Protein AF-A0A1B6E7K3-F1 (afdb_monomer_lite)

pLDDT: mean 81.35, std 17.76, range [29.08, 96.62]

InterPro domains:
  IPR043502 DNA/RNA polymerase superfamily [SSF56672] (38-128)

Organism: NCBI:txid38151

Sequence (137 aa):
MSTIPIHCTTITVTSRFYRNAKKPPNGKLEKLLLTVDGKRNYVAHYVTLKQALQAGLVLKRIHRVIKFKQSPWLRPYILFNTDLRAKAKNKFQTTLYKDANNNVFGKTMECIRNRKDIRLVTKESQFLKLANKCNFK

Radius of gyration: 21.96 Å; chains: 1; bounding box: 45×53×54 Å

Foldseek 3Di:
DDPDDCPQFKWWFDDDQPQVFDADVVRPGTDRDPDPDDDDPDTDIPVVVVVVVVVVDDDDDDDDTDGDDDDPVCVVVLVVLVVQLVVDPDPVSVVVSVVVVVVVVCVVPDDPVVPDDDDDDDDPVVVVVVCPDPPND

Structure (mmCIF, N/CA/C/O backbone):
data_AF-A0A1B6E7K3-F1
#
_entry.id   AF-A0A1B6E7K3-F1
#
loop_
_atom_site.group_PDB
_atom_site.id
_atom_site.type_symbol
_atom_site.label_atom_id
_atom_site.label_alt_id
_atom_site.label_comp_id
_atom_site.label_asym_id
_atom_site.label_entity_id
_atom_site.label_seq_id
_atom_site.pdbx_PDB_ins_code
_atom_site.Cartn_x
_atom_site.Cartn_y
_atom_site.Cartn_z
_atom_site.occupancy
_atom_site.B_iso_or_equiv
_atom_site.auth_seq_id
_atom_site.auth_comp_id
_atom_site.auth_asym_id
_atom_site.auth_atom_id
_atom_site.pdbx_PDB_model_num
ATOM 1 N N . MET A 1 1 ? -4.724 -19.109 -27.101 1.00 31.50 1 MET A N 1
ATOM 2 C CA . MET A 1 1 ? -5.121 -20.087 -26.068 1.00 31.50 1 MET A CA 1
ATOM 3 C C . MET A 1 1 ? -5.582 -19.342 -24.820 1.00 31.50 1 MET A C 1
ATOM 5 O O . MET A 1 1 ? -4.835 -18.530 -24.294 1.00 31.50 1 MET A O 1
ATOM 9 N N . SER A 1 2 ? -6.851 -19.572 -24.465 1.00 29.08 2 SER A N 1
ATOM 10 C CA . SER A 1 2 ? -7.587 -19.192 -23.244 1.00 29.08 2 SER A CA 1
ATOM 11 C C . SER A 1 2 ? -7.521 -17.737 -22.750 1.00 29.08 2 SER A C 1
ATOM 13 O O . SER A 1 2 ? -6.803 -17.404 -21.808 1.00 29.08 2 SER A O 1
ATOM 15 N N . THR A 1 3 ? -8.399 -16.895 -23.297 1.00 37.69 3 THR A N 1
ATOM 16 C CA . THR A 1 3 ? -8.993 -15.759 -22.580 1.00 37.69 3 THR A CA 1
ATOM 17 C C . THR A 1 3 ? -9.863 -16.288 -21.435 1.00 37.69 3 THR A C 1
ATOM 19 O O . THR A 1 3 ? -11.008 -16.685 -21.631 1.00 37.69 3 THR A O 1
ATOM 22 N N . ILE A 1 4 ? -9.308 -16.335 -20.222 1.00 40.19 4 ILE A N 1
ATOM 23 C CA . ILE A 1 4 ? -10.070 -16.671 -19.012 1.00 40.19 4 ILE A CA 1
ATOM 24 C C . ILE A 1 4 ? -11.076 -15.533 -18.759 1.00 40.19 4 ILE A C 1
ATOM 26 O O . ILE A 1 4 ? -10.662 -14.369 -18.702 1.00 40.19 4 ILE A O 1
ATOM 30 N N . PRO A 1 5 ? -12.380 -15.820 -18.603 1.00 38.34 5 PRO A N 1
ATOM 31 C CA . PRO A 1 5 ? -13.375 -14.787 -18.373 1.00 38.34 5 PRO A CA 1
ATOM 32 C C . PRO A 1 5 ? -13.145 -14.183 -16.988 1.00 38.34 5 PRO A C 1
ATOM 34 O O . PRO A 1 5 ? -13.181 -14.872 -15.968 1.00 38.34 5 PRO A O 1
ATOM 37 N N . ILE A 1 6 ? -12.905 -12.872 -16.941 1.00 41.97 6 ILE A N 1
ATOM 38 C CA . ILE A 1 6 ? -12.812 -12.112 -15.693 1.00 41.97 6 ILE A CA 1
ATOM 39 C C . ILE A 1 6 ? -14.237 -11.988 -15.135 1.00 41.97 6 ILE A C 1
ATOM 41 O O . ILE A 1 6 ? -14.903 -10.965 -15.298 1.00 41.97 6 ILE A O 1
ATOM 45 N N . HIS A 1 7 ? -14.737 -13.042 -14.487 1.00 35.97 7 HIS A N 1
ATOM 46 C CA . HIS A 1 7 ? -15.939 -12.965 -13.662 1.00 35.97 7 HIS A CA 1
ATOM 47 C C . HIS A 1 7 ? -15.628 -12.105 -12.433 1.00 35.97 7 HIS A C 1
ATOM 49 O O . HIS A 1 7 ? -15.189 -12.571 -11.384 1.00 35.97 7 HIS A O 1
ATOM 55 N N . CYS A 1 8 ? -15.805 -10.796 -12.600 1.00 36.41 8 CYS A N 1
ATOM 56 C CA . CYS A 1 8 ? -15.519 -9.790 -11.591 1.00 36.41 8 CYS A CA 1
ATOM 57 C C . CYS A 1 8 ? -16.691 -9.681 -10.603 1.00 36.41 8 CYS A C 1
ATOM 59 O O . CYS A 1 8 ? -17.518 -8.769 -10.675 1.00 36.41 8 CYS A O 1
ATOM 61 N N . THR A 1 9 ? -16.769 -10.629 -9.670 1.00 39.22 9 THR A N 1
ATOM 62 C CA . THR A 1 9 ? -17.568 -10.477 -8.448 1.00 39.22 9 THR A CA 1
ATOM 63 C C . THR A 1 9 ? -16.607 -10.213 -7.301 1.00 39.22 9 THR A C 1
ATOM 65 O O . THR A 1 9 ? -16.217 -11.108 -6.558 1.00 39.22 9 THR A O 1
ATOM 68 N N . THR A 1 10 ? -16.173 -8.963 -7.196 1.00 44.03 10 THR A N 1
ATOM 69 C CA . THR A 1 10 ? -15.172 -8.549 -6.218 1.00 44.03 10 THR A CA 1
ATOM 70 C C . THR A 1 10 ? -15.848 -7.771 -5.102 1.00 44.03 10 THR A C 1
ATOM 72 O O . THR A 1 10 ? -16.320 -6.658 -5.311 1.00 44.03 10 THR A O 1
ATOM 75 N N . ILE A 1 11 ? -15.866 -8.375 -3.915 1.00 40.22 11 ILE A N 1
ATOM 76 C CA . ILE A 1 11 ? -16.233 -7.740 -2.652 1.00 40.22 11 ILE A CA 1
ATOM 77 C C . ILE A 1 11 ? -14.973 -7.069 -2.104 1.00 40.22 11 ILE A C 1
ATOM 79 O O . ILE A 1 11 ? -14.020 -7.751 -1.723 1.00 40.22 11 ILE A O 1
ATOM 83 N N . THR A 1 12 ? -14.938 -5.742 -2.046 1.00 43.06 12 THR A N 1
ATOM 84 C CA . THR A 1 12 ? -14.100 -5.072 -1.048 1.00 43.06 12 THR A CA 1
ATOM 85 C C . THR A 1 12 ? -14.986 -4.509 0.024 1.00 43.06 12 THR A C 1
ATOM 87 O O . THR A 1 12 ? -16.043 -3.934 -0.214 1.00 43.06 12 THR A O 1
ATOM 90 N N . VAL A 1 13 ? -14.529 -4.658 1.247 1.00 39.03 13 VAL A N 1
ATOM 91 C CA . VAL A 1 13 ? -14.972 -3.776 2.303 1.00 39.03 13 VAL A CA 1
ATOM 92 C C . VAL A 1 13 ? -14.136 -2.492 2.130 1.00 39.03 13 VAL A C 1
ATOM 94 O O . VAL A 1 13 ? -12.929 -2.571 1.914 1.00 39.03 13 VAL A O 1
ATOM 97 N N . THR A 1 14 ? -14.737 -1.306 2.205 1.00 37.59 14 THR A N 1
ATOM 98 C CA . THR A 1 14 ? -14.063 -0.039 2.586 1.00 37.59 14 THR A CA 1
ATOM 99 C C . THR A 1 14 ? -14.935 0.593 3.694 1.00 37.59 14 THR A C 1
ATOM 101 O O . THR A 1 14 ? -16.069 0.158 3.879 1.00 37.59 14 THR A O 1
ATOM 104 N N . SER A 1 15 ? -14.534 1.515 4.574 1.00 29.59 15 SER A N 1
ATOM 105 C CA . SER A 1 15 ? -13.761 2.749 4.387 1.00 29.59 15 SER A CA 1
ATOM 106 C C . SER A 1 15 ? -13.184 3.269 5.720 1.00 29.59 15 SER A C 1
ATOM 108 O O . SER A 1 15 ? -13.234 4.453 6.049 1.00 29.59 15 SER A O 1
ATOM 110 N N . ARG A 1 16 ? -12.579 2.385 6.510 1.00 40.72 16 ARG A N 1
ATOM 111 C CA . ARG A 1 16 ? -11.587 2.789 7.509 1.00 40.72 16 ARG A CA 1
ATOM 112 C C . ARG A 1 16 ? -10.469 1.781 7.378 1.00 40.72 16 ARG A C 1
ATOM 114 O O . ARG A 1 16 ? -10.705 0.597 7.596 1.00 40.72 16 ARG A O 1
ATOM 121 N N . PHE A 1 17 ? -9.295 2.222 6.931 1.00 48.44 17 PHE A N 1
ATOM 122 C CA . PHE A 1 17 ? -8.090 1.405 6.994 1.00 48.44 17 PHE A CA 1
ATOM 123 C C . PHE A 1 17 ? -7.918 1.077 8.478 1.00 48.44 17 PHE A C 1
ATOM 125 O O . PHE A 1 17 ? -7.479 1.931 9.249 1.00 48.44 17 PHE A O 1
ATOM 132 N N . TYR A 1 18 ? -8.426 -0.083 8.906 1.00 51.06 18 TYR A N 1
ATOM 133 C CA . TYR A 1 18 ? -8.362 -0.528 10.288 1.00 51.06 18 TYR A CA 1
ATOM 134 C C . TYR A 1 18 ? -6.889 -0.794 10.547 1.00 51.06 18 TYR A C 1
ATOM 136 O O . TYR A 1 18 ? -6.364 -1.879 10.303 1.00 51.06 18 TYR A O 1
ATOM 144 N N . ARG A 1 19 ? -6.194 0.259 10.971 1.00 55.41 19 ARG A N 1
ATOM 145 C CA . ARG A 1 19 ? -4.850 0.169 11.495 1.00 55.41 19 ARG A CA 1
ATOM 146 C C . ARG A 1 19 ? -5.027 -0.607 12.796 1.00 55.41 19 ARG A C 1
ATOM 148 O O . ARG A 1 19 ? -5.394 -0.032 13.812 1.00 55.41 19 ARG A O 1
ATOM 155 N N . ASN A 1 20 ? -4.862 -1.929 12.738 1.00 62.38 20 ASN A N 1
ATOM 156 C CA . ASN A 1 20 ? -4.846 -2.806 13.911 1.00 62.38 20 ASN A CA 1
ATOM 157 C C . ASN A 1 20 ? -3.529 -2.589 14.671 1.00 62.38 20 ASN A C 1
ATOM 159 O O . ASN A 1 20 ? -2.753 -3.520 14.884 1.00 62.38 20 ASN A O 1
ATOM 163 N N . ALA A 1 21 ? -3.237 -1.331 14.994 1.00 72.94 21 ALA A N 1
ATOM 164 C CA . ALA A 1 21 ? -2.103 -0.972 15.804 1.00 72.94 21 ALA A CA 1
ATOM 165 C C . ALA A 1 21 ? -2.480 -1.292 17.252 1.00 72.94 21 ALA A C 1
ATOM 167 O O . ALA A 1 21 ? -3.519 -0.863 17.750 1.00 72.94 21 ALA A O 1
ATOM 168 N N . LYS A 1 22 ? -1.674 -2.127 17.896 1.00 79.62 22 LYS A N 1
ATOM 169 C CA . LYS A 1 22 ? -1.835 -2.502 19.299 1.00 79.62 22 LYS A CA 1
ATOM 170 C C . LYS A 1 22 ? -0.508 -2.285 20.005 1.00 79.62 22 LYS A C 1
ATOM 172 O O . LYS A 1 22 ? 0.555 -2.375 19.387 1.00 79.62 22 LYS A O 1
ATOM 177 N N . LYS A 1 23 ? -0.556 -1.987 21.299 1.00 87.12 23 LYS A N 1
ATOM 178 C CA . LYS A 1 23 ? 0.656 -1.936 22.119 1.00 87.12 23 LYS A CA 1
ATOM 179 C C . LYS A 1 23 ? 1.128 -3.372 22.366 1.00 87.12 23 LYS A C 1
ATOM 181 O O . LYS A 1 23 ? 0.319 -4.181 22.822 1.00 87.12 23 LYS A O 1
ATOM 186 N N . PRO A 1 24 ? 2.381 -3.722 22.027 1.00 85.62 24 PRO A N 1
ATOM 187 C CA . PRO A 1 24 ? 2.920 -5.021 22.399 1.00 85.62 24 PRO A CA 1
ATOM 188 C C . PRO A 1 24 ? 3.085 -5.094 23.926 1.00 85.62 24 PRO A C 1
ATOM 190 O O . PRO A 1 24 ? 3.142 -4.042 24.575 1.00 85.62 24 PRO A O 1
ATOM 193 N N . PRO A 1 25 ? 3.201 -6.302 24.504 1.00 84.06 25 PRO A N 1
ATOM 194 C CA . PRO A 1 25 ? 3.550 -6.456 25.912 1.00 84.06 25 PRO A CA 1
ATOM 195 C C . PRO A 1 25 ? 4.799 -5.621 26.230 1.00 84.06 25 PRO A C 1
ATOM 197 O O . PRO A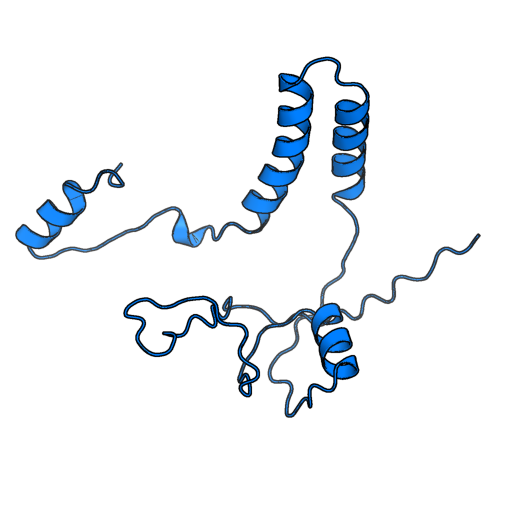 1 25 ? 5.777 -5.661 25.484 1.00 84.06 25 PRO A O 1
ATOM 200 N N . ASN A 1 26 ? 4.734 -4.806 27.285 1.00 87.38 26 ASN A N 1
ATOM 201 C CA . ASN A 1 26 ? 5.794 -3.881 27.721 1.00 87.38 26 ASN A CA 1
ATOM 202 C C . ASN A 1 26 ? 6.152 -2.740 26.738 1.00 87.38 26 ASN A C 1
ATOM 204 O O . ASN A 1 26 ? 7.123 -2.013 26.948 1.00 87.38 26 ASN A O 1
ATOM 208 N N . GLY A 1 27 ? 5.368 -2.525 25.677 1.00 84.50 27 GLY A N 1
ATOM 209 C CA . GLY A 1 27 ? 5.568 -1.435 24.723 1.00 84.50 27 GLY A CA 1
ATOM 210 C C . GLY A 1 27 ? 4.731 -0.196 25.030 1.00 84.50 27 GLY A C 1
ATOM 211 O O . GLY A 1 27 ? 3.516 -0.268 25.189 1.00 84.50 27 GLY A O 1
ATOM 212 N N . LYS A 1 28 ? 5.363 0.982 25.017 1.00 87.38 28 LYS A N 1
ATOM 213 C CA . LYS A 1 28 ? 4.652 2.267 25.162 1.00 87.38 28 LYS A CA 1
ATOM 214 C C . LYS A 1 28 ? 3.924 2.699 23.879 1.00 87.38 28 LYS A C 1
ATOM 216 O O . LYS A 1 28 ? 2.920 3.406 23.951 1.00 87.38 28 LYS A O 1
ATOM 221 N N . LEU A 1 29 ? 4.419 2.261 22.718 1.00 87.75 29 LEU A N 1
ATOM 222 C CA . LEU A 1 29 ? 3.953 2.676 21.392 1.00 87.75 29 LEU A CA 1
ATOM 223 C C . LEU A 1 29 ? 3.094 1.602 20.726 1.00 87.75 29 LEU A C 1
ATOM 225 O O . LEU A 1 29 ? 3.378 0.408 20.829 1.00 87.75 29 LEU A O 1
ATOM 229 N N . GLU A 1 30 ? 2.070 2.041 20.000 1.00 85.88 30 GLU A N 1
ATOM 230 C CA . GLU A 1 30 ? 1.276 1.159 19.152 1.00 85.88 30 GLU A CA 1
ATOM 231 C C . GLU A 1 30 ? 2.102 0.695 17.952 1.00 85.88 30 GLU A C 1
ATOM 233 O O . GLU A 1 30 ? 2.731 1.494 17.256 1.00 85.88 30 GLU A O 1
ATOM 238 N N . LYS A 1 31 ? 2.087 -0.612 17.701 1.00 83.31 31 LYS A N 1
ATOM 239 C CA . LYS A 1 31 ? 2.759 -1.235 16.564 1.00 83.31 31 LYS A CA 1
ATOM 240 C C . LYS A 1 31 ? 1.754 -2.054 15.767 1.00 83.31 31 LYS A C 1
ATOM 242 O O . LYS A 1 31 ? 0.745 -2.513 16.299 1.00 83.31 31 LYS A O 1
ATOM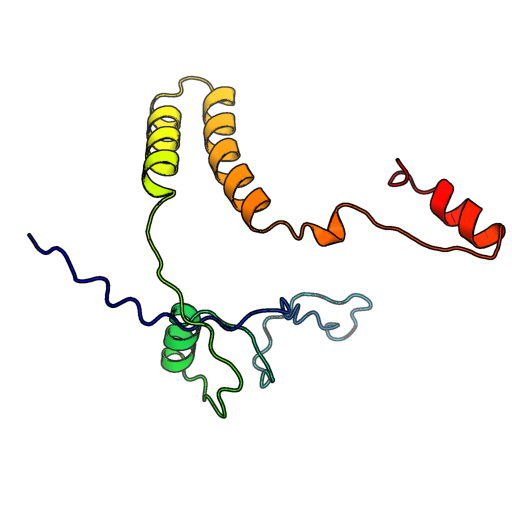 247 N N . LEU A 1 32 ? 2.029 -2.246 14.481 1.00 83.25 32 LEU A N 1
ATOM 248 C CA . LEU A 1 32 ? 1.306 -3.233 13.686 1.00 83.25 32 LEU A CA 1
ATOM 249 C C . LEU A 1 32 ? 1.726 -4.619 14.175 1.00 83.25 32 LEU A C 1
ATOM 251 O O . LEU A 1 32 ? 2.890 -4.990 14.043 1.00 83.25 32 LEU A O 1
ATOM 255 N N . LEU A 1 33 ? 0.790 -5.346 14.783 1.00 81.12 33 LEU A N 1
ATOM 256 C CA . LEU A 1 33 ? 1.049 -6.671 15.338 1.00 81.12 33 LEU A CA 1
ATOM 257 C C . LEU A 1 33 ? 0.344 -7.746 14.510 1.00 81.12 33 LEU A C 1
ATOM 259 O O . LEU A 1 33 ? -0.860 -7.655 14.246 1.00 81.12 33 LEU A O 1
ATOM 263 N N . LEU A 1 34 ? 1.089 -8.799 14.172 1.00 78.19 34 LEU A N 1
ATOM 264 C CA . LEU A 1 34 ? 0.560 -10.048 13.625 1.00 78.19 34 LEU A CA 1
ATOM 265 C C . LEU A 1 34 ? -0.140 -10.811 14.754 1.00 78.19 34 LEU A C 1
ATOM 267 O O . LEU A 1 34 ? 0.460 -11.610 15.459 1.00 78.19 34 LEU A O 1
ATOM 271 N N . THR A 1 35 ? -1.410 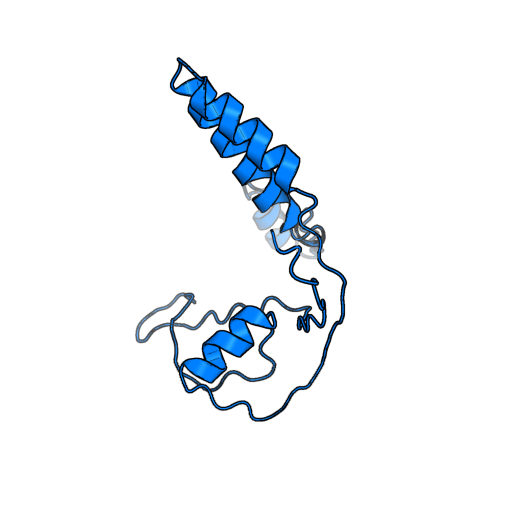-10.487 14.976 1.00 78.25 35 THR A N 1
ATOM 272 C CA . THR A 1 35 ? -2.230 -11.062 16.052 1.00 78.25 35 THR A CA 1
ATOM 273 C C . THR A 1 35 ? -3.345 -11.908 15.462 1.00 78.25 35 THR A C 1
ATOM 275 O O . THR A 1 35 ? -4.080 -11.425 14.594 1.00 78.25 35 THR A O 1
ATOM 278 N N . VAL A 1 36 ? -3.507 -13.127 15.982 1.00 74.94 36 VAL A N 1
ATOM 279 C CA . VAL A 1 36 ? -4.555 -14.086 15.575 1.00 74.94 36 VAL A CA 1
ATOM 280 C C . VAL A 1 36 ? -5.912 -13.768 16.227 1.00 74.94 36 VAL A C 1
ATOM 282 O O . VAL A 1 36 ? -6.909 -14.436 15.980 1.00 74.94 36 VAL A O 1
ATOM 285 N N . ASP A 1 37 ? -5.991 -12.702 17.028 1.00 81.19 37 ASP A N 1
ATOM 286 C CA . ASP A 1 37 ? -7.231 -12.276 17.676 1.00 81.19 37 ASP A CA 1
ATOM 287 C C . ASP A 1 37 ? -8.386 -12.108 16.685 1.00 81.19 37 ASP A C 1
ATOM 289 O O . ASP A 1 37 ? -8.212 -11.553 15.592 1.00 81.19 37 ASP A O 1
ATOM 293 N N . GLY A 1 38 ? -9.591 -12.466 17.131 1.00 81.62 38 GLY A N 1
ATOM 294 C CA . GLY A 1 38 ? -10.818 -12.256 16.372 1.00 81.62 38 GLY A CA 1
ATOM 295 C C . GLY A 1 38 ? -10.979 -10.795 15.950 1.00 81.62 38 GLY A C 1
ATOM 296 O O . GLY A 1 38 ? -11.164 -9.902 16.780 1.00 81.62 38 GLY A O 1
ATOM 297 N N . LYS A 1 39 ? -10.924 -10.541 14.640 1.00 82.56 39 LYS A N 1
ATOM 298 C CA . LYS A 1 39 ? -11.105 -9.200 14.080 1.00 82.56 39 LYS A CA 1
ATOM 299 C C . LYS A 1 39 ? -12.596 -8.931 13.870 1.00 82.56 39 LYS A C 1
ATOM 301 O O . LYS A 1 39 ? -13.286 -9.709 13.218 1.00 82.56 39 LYS A O 1
ATOM 306 N N . ARG A 1 40 ? -13.096 -7.816 14.409 1.00 83.56 40 ARG A N 1
ATOM 307 C CA . ARG A 1 40 ? -14.474 -7.334 14.196 1.00 83.56 40 ARG A CA 1
ATOM 308 C C . ARG A 1 40 ? -14.456 -6.153 13.230 1.00 83.56 40 ARG A C 1
ATOM 310 O O . ARG A 1 40 ? -13.535 -5.345 13.290 1.00 83.56 40 ARG A O 1
ATOM 317 N N . ASN A 1 41 ? -15.465 -6.052 12.361 1.00 83.00 41 ASN A N 1
ATOM 318 C CA . ASN A 1 41 ? -15.586 -4.992 11.346 1.00 83.00 41 ASN A CA 1
ATOM 319 C C . ASN A 1 41 ? -14.336 -4.832 10.457 1.00 83.00 41 ASN A C 1
ATOM 321 O O . ASN A 1 41 ? -14.032 -3.731 9.996 1.00 83.00 41 ASN A O 1
ATOM 325 N N . TYR A 1 42 ? -13.595 -5.925 10.236 1.00 82.19 42 TYR A N 1
ATOM 326 C CA . TYR A 1 42 ? -12.374 -5.886 9.443 1.00 82.19 42 TYR A CA 1
ATOM 327 C C . TYR A 1 42 ? -12.682 -5.697 7.964 1.00 82.19 42 TYR A C 1
ATOM 329 O O . TYR A 1 42 ? -13.653 -6.230 7.424 1.00 82.19 42 TYR A O 1
ATOM 337 N N . VAL A 1 43 ? -11.819 -4.923 7.321 1.00 83.44 43 VAL A N 1
ATOM 338 C CA . VAL A 1 43 ? -12.007 -4.447 5.965 1.00 83.44 43 VAL A CA 1
ATOM 339 C C . VAL A 1 43 ? -11.016 -5.177 5.063 1.00 83.44 43 VAL A C 1
ATOM 341 O O . VAL A 1 43 ? -9.818 -4.928 5.161 1.00 83.44 43 VAL A O 1
ATOM 344 N N . ALA A 1 44 ? -11.496 -6.090 4.217 1.00 84.19 44 ALA A N 1
ATOM 345 C CA . ALA A 1 44 ? -10.646 -6.917 3.362 1.00 84.19 44 ALA A CA 1
ATOM 346 C C . ALA A 1 44 ? -11.121 -6.942 1.903 1.00 84.19 44 ALA A C 1
ATOM 348 O O . ALA A 1 44 ? -12.299 -6.734 1.601 1.00 84.19 44 ALA A O 1
ATOM 349 N N . HIS A 1 45 ? -10.177 -7.226 1.006 1.00 86.00 45 HIS A N 1
ATOM 350 C CA . HIS A 1 45 ? -10.443 -7.565 -0.387 1.00 86.00 45 HIS A CA 1
ATOM 351 C C . HIS A 1 45 ? -10.812 -9.049 -0.516 1.00 86.00 45 HIS A C 1
ATOM 353 O O . HIS A 1 45 ? -10.291 -9.879 0.231 1.00 86.00 45 HIS A O 1
ATOM 359 N N . TYR A 1 46 ? -11.665 -9.400 -1.484 1.00 86.56 46 TYR A N 1
ATOM 360 C CA . TYR A 1 46 ? -12.160 -10.773 -1.648 1.00 86.56 46 TYR A CA 1
ATOM 361 C C . TYR A 1 46 ? -11.042 -11.815 -1.810 1.00 86.56 46 TYR A C 1
ATOM 363 O O . TYR A 1 46 ? -11.150 -12.898 -1.249 1.00 86.56 46 TYR A O 1
ATOM 371 N N . VAL A 1 47 ? -9.955 -11.490 -2.524 1.00 89.75 47 VAL A N 1
ATOM 372 C CA . VAL A 1 47 ? -8.802 -12.401 -2.703 1.00 89.75 47 VAL A CA 1
ATOM 373 C C . VAL A 1 47 ? -8.154 -12.724 -1.360 1.00 89.75 47 VAL A C 1
ATOM 375 O O . VAL A 1 47 ? -7.936 -13.889 -1.043 1.00 89.75 47 VAL A O 1
ATOM 378 N N . THR A 1 48 ? -7.906 -11.701 -0.543 1.00 88.56 48 THR A N 1
ATOM 379 C CA . THR A 1 48 ? -7.323 -11.866 0.792 1.00 88.56 48 THR A CA 1
ATOM 380 C C . THR A 1 48 ? -8.263 -12.640 1.710 1.00 88.56 48 THR A C 1
ATOM 382 O O . THR A 1 48 ? -7.814 -13.506 2.451 1.00 88.56 48 THR A O 1
ATOM 385 N N . LEU A 1 49 ? -9.573 -12.373 1.640 1.00 89.00 49 LEU A N 1
ATOM 386 C CA . LEU A 1 49 ? -10.566 -13.121 2.408 1.00 89.00 49 LEU A CA 1
ATOM 387 C C . LEU A 1 49 ? -10.594 -14.598 1.993 1.00 89.00 49 LEU A C 1
ATOM 389 O O . LEU A 1 49 ? -10.574 -15.464 2.859 1.00 89.00 49 LEU A O 1
ATOM 393 N N . LYS A 1 50 ? -10.578 -14.891 0.688 1.00 91.56 50 LYS A N 1
ATOM 394 C CA . LYS A 1 50 ? -10.535 -16.262 0.163 1.00 91.56 50 LYS A CA 1
ATOM 395 C C . LYS A 1 50 ? -9.298 -17.012 0.662 1.00 91.56 50 LYS A C 1
ATOM 397 O O . LYS A 1 50 ? -9.431 -18.132 1.142 1.00 91.56 50 LYS A O 1
ATOM 402 N N . GLN A 1 51 ? -8.128 -16.378 0.605 1.00 91.44 51 GLN A N 1
ATOM 403 C CA . GLN A 1 51 ? -6.889 -16.950 1.133 1.00 91.44 51 GLN A CA 1
ATOM 404 C C . GLN A 1 51 ? -6.975 -17.194 2.647 1.00 91.44 51 GLN A C 1
ATOM 406 O O . GLN A 1 51 ? -6.559 -18.243 3.127 1.00 91.44 51 GLN A O 1
ATOM 411 N N . ALA A 1 52 ? -7.542 -16.254 3.405 1.00 88.44 52 ALA A N 1
ATOM 412 C CA . ALA A 1 52 ? -7.683 -16.397 4.851 1.00 88.44 52 ALA A CA 1
ATOM 413 C C . ALA A 1 52 ? -8.625 -17.551 5.232 1.00 88.44 52 ALA A C 1
ATOM 415 O O . ALA A 1 52 ? -8.323 -18.300 6.156 1.00 88.44 52 ALA A O 1
ATOM 416 N N . LEU A 1 53 ? -9.732 -17.729 4.503 1.00 91.31 53 LEU A N 1
ATOM 417 C CA . LEU A 1 53 ? -10.639 -18.867 4.685 1.00 91.31 53 LEU A CA 1
ATOM 418 C C . LEU A 1 53 ? -9.928 -20.201 4.411 1.00 91.31 53 LEU A C 1
ATOM 420 O O . LEU A 1 53 ? -10.072 -21.138 5.188 1.00 91.31 53 LEU A O 1
ATOM 424 N N . GLN A 1 54 ? -9.114 -20.271 3.351 1.00 94.81 54 GLN A N 1
ATOM 425 C CA . GLN A 1 54 ? -8.296 -21.454 3.044 1.00 94.81 54 GLN A CA 1
ATOM 426 C C . GLN A 1 54 ? -7.251 -21.743 4.127 1.00 94.81 54 GLN A C 1
ATOM 428 O O . GLN A 1 54 ? -6.956 -22.901 4.398 1.00 94.81 54 GLN A O 1
ATOM 433 N N . ALA A 1 55 ? -6.725 -20.704 4.774 1.00 91.00 55 ALA A N 1
ATOM 434 C CA . ALA A 1 55 ? -5.810 -20.831 5.904 1.00 91.00 55 ALA A CA 1
ATOM 435 C C . ALA A 1 55 ? -6.508 -21.208 7.231 1.00 91.00 55 ALA A C 1
ATOM 437 O O . ALA A 1 55 ? -5.846 -21.264 8.264 1.00 91.00 55 ALA A O 1
ATOM 438 N N . GLY A 1 56 ? -7.827 -21.445 7.230 1.00 90.88 56 GLY A N 1
ATOM 439 C CA . GLY A 1 56 ? -8.588 -21.869 8.411 1.00 90.88 56 GLY A CA 1
ATOM 440 C C . GLY A 1 56 ? -9.258 -20.737 9.196 1.00 90.88 56 GLY A C 1
ATOM 441 O O . GLY A 1 56 ? -9.756 -20.966 10.298 1.00 90.88 56 GLY A O 1
ATOM 442 N N . LEU A 1 57 ? -9.304 -19.508 8.665 1.00 88.81 57 LEU A N 1
ATOM 443 C CA . LEU A 1 57 ? -10.055 -18.424 9.301 1.00 88.81 57 LEU A CA 1
ATOM 444 C C . LEU A 1 57 ? -11.564 -18.709 9.227 1.00 88.81 57 LEU A C 1
ATOM 446 O O . LEU A 1 57 ? -12.119 -18.881 8.145 1.00 88.81 57 LEU A O 1
ATOM 450 N N . VAL A 1 58 ? -12.254 -18.672 10.367 1.00 90.94 58 VAL A N 1
ATOM 451 C CA . VAL A 1 58 ? -13.714 -18.848 10.422 1.00 90.94 58 VAL A CA 1
ATOM 452 C C . VAL A 1 58 ? -14.420 -17.496 10.290 1.00 90.94 58 VAL A C 1
ATOM 454 O O . VAL A 1 58 ? -14.318 -16.628 11.163 1.00 90.94 58 VAL A O 1
ATOM 457 N N . LEU A 1 59 ? -15.169 -17.308 9.201 1.00 90.00 59 LEU A N 1
ATOM 458 C CA . LEU A 1 59 ? -15.982 -16.111 8.975 1.00 90.00 59 LEU A CA 1
ATOM 459 C C . LEU A 1 59 ? -17.311 -16.206 9.734 1.00 90.00 59 LEU A C 1
ATOM 461 O O . LEU A 1 59 ? -18.115 -17.092 9.474 1.00 90.00 59 LEU A O 1
ATOM 465 N N . LYS A 1 60 ? -17.569 -15.252 10.639 1.00 91.56 60 LYS A N 1
ATOM 466 C CA . LYS A 1 60 ? -18.821 -15.208 11.420 1.00 91.56 60 LYS A CA 1
ATOM 467 C C . LYS A 1 60 ? -19.956 -14.455 10.723 1.00 91.56 60 LYS A C 1
ATOM 469 O O . LYS A 1 60 ? -21.081 -14.935 10.687 1.00 91.56 60 LYS A O 1
ATOM 474 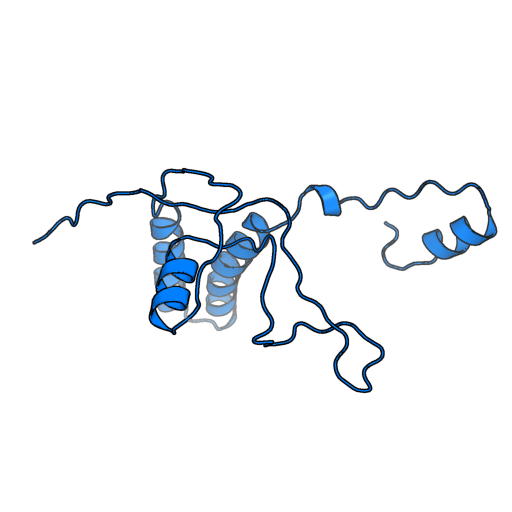N N . ARG A 1 61 ? -19.690 -13.239 10.227 1.00 89.38 61 ARG A N 1
ATOM 475 C CA . ARG A 1 61 ? -20.710 -12.360 9.627 1.00 89.38 61 ARG A CA 1
ATOM 476 C C . ARG A 1 61 ? -20.088 -11.368 8.649 1.00 89.38 61 ARG A C 1
ATOM 478 O O . ARG A 1 61 ? -19.036 -10.798 8.929 1.00 89.38 61 ARG A O 1
ATOM 485 N N . ILE A 1 62 ? -20.776 -11.119 7.535 1.00 90.44 62 ILE A N 1
ATOM 486 C CA . ILE A 1 62 ? -20.456 -10.042 6.591 1.00 90.44 62 ILE A CA 1
ATOM 487 C C . ILE A 1 62 ? -21.366 -8.853 6.903 1.00 90.44 62 ILE A C 1
ATOM 489 O O . ILE A 1 62 ? -22.585 -8.994 6.935 1.00 90.44 62 ILE A O 1
ATOM 493 N N . HIS A 1 63 ? -20.775 -7.684 7.155 1.00 88.56 63 HIS A N 1
ATOM 494 C CA . HIS A 1 63 ? -21.531 -6.477 7.506 1.00 88.56 63 HIS A CA 1
ATOM 495 C C . HIS A 1 63 ? -21.834 -5.585 6.300 1.00 88.56 63 HIS A C 1
ATOM 497 O O . HIS A 1 63 ? -22.896 -4.973 6.248 1.00 88.56 63 HIS A O 1
ATOM 503 N N . ARG A 1 64 ? -20.880 -5.444 5.370 1.00 88.19 64 ARG A N 1
ATOM 504 C CA . ARG A 1 64 ? -20.955 -4.528 4.221 1.00 88.19 64 ARG A CA 1
ATOM 505 C C . ARG A 1 64 ? -20.166 -5.094 3.047 1.00 88.19 64 ARG A C 1
ATOM 507 O O . ARG A 1 64 ? -19.126 -5.716 3.257 1.00 88.19 64 ARG A O 1
ATOM 514 N N . VAL A 1 65 ? -20.641 -4.833 1.833 1.00 88.88 65 VAL A N 1
ATOM 515 C CA . VAL A 1 65 ? -20.030 -5.284 0.578 1.00 88.88 65 VAL A CA 1
ATOM 516 C C . VAL A 1 65 ? -20.019 -4.130 -0.415 1.00 88.88 65 VAL A C 1
ATOM 518 O O . VAL A 1 65 ? -21.045 -3.488 -0.617 1.00 88.88 65 VAL A O 1
ATOM 521 N N . ILE A 1 66 ? -18.875 -3.890 -1.054 1.00 87.50 66 ILE A N 1
ATOM 522 C CA . ILE A 1 66 ? -18.758 -2.995 -2.207 1.00 87.50 66 ILE A CA 1
ATOM 523 C C . ILE A 1 66 ? -18.379 -3.844 -3.411 1.00 87.50 66 ILE A C 1
ATOM 525 O O . ILE A 1 66 ? -17.393 -4.581 -3.364 1.00 87.50 66 ILE A O 1
ATOM 529 N N . LYS A 1 67 ? -19.173 -3.731 -4.478 1.00 86.75 67 LYS A N 1
ATOM 530 C CA . LYS A 1 67 ? -18.936 -4.393 -5.760 1.00 86.75 67 LYS A CA 1
ATOM 531 C C . LYS A 1 67 ? -18.377 -3.385 -6.753 1.00 86.75 67 LYS A C 1
ATOM 533 O O . LYS A 1 67 ? -18.910 -2.289 -6.894 1.00 86.75 67 LYS A O 1
ATOM 538 N N . PHE A 1 68 ? -17.323 -3.768 -7.456 1.00 86.44 68 PHE A N 1
ATOM 539 C CA . PHE A 1 68 ? -16.685 -2.929 -8.463 1.00 86.44 68 PHE A CA 1
ATOM 540 C C . PHE A 1 68 ? -16.055 -3.791 -9.553 1.00 86.44 68 PHE A C 1
ATOM 542 O O . PHE A 1 68 ? -15.750 -4.963 -9.330 1.00 86.44 68 PHE A O 1
ATOM 549 N N . LYS A 1 69 ? -15.876 -3.198 -10.736 1.00 88.25 69 LYS A N 1
ATOM 550 C CA . LYS A 1 69 ? -15.153 -3.818 -11.847 1.00 88.25 69 LYS A CA 1
ATOM 551 C C . LYS A 1 69 ? -13.668 -3.501 -11.708 1.00 88.25 69 LYS A C 1
ATOM 553 O O . LYS A 1 69 ? -13.299 -2.357 -11.457 1.00 88.25 69 LYS A O 1
ATOM 558 N N . GLN A 1 70 ? -12.827 -4.512 -11.876 1.00 86.94 70 GLN A N 1
ATOM 559 C CA . GLN A 1 70 ? -11.377 -4.362 -11.900 1.00 86.94 70 GLN A CA 1
ATOM 560 C C . GLN A 1 70 ? -10.862 -4.621 -13.307 1.00 86.94 70 GLN A C 1
ATOM 562 O O . GLN A 1 70 ? -11.252 -5.598 -13.943 1.00 86.94 70 GLN A O 1
ATOM 567 N N . SER A 1 71 ? -9.960 -3.763 -13.769 1.00 91.88 71 SER A N 1
ATOM 568 C CA . SER A 1 71 ? -9.214 -3.953 -15.007 1.00 91.88 71 SER A CA 1
ATOM 569 C C . SER A 1 71 ? -7.727 -3.678 -14.761 1.00 91.88 71 SER A C 1
ATOM 571 O O . SER A 1 71 ? -7.385 -2.856 -13.904 1.00 91.88 71 SER A O 1
ATOM 573 N N . PRO A 1 72 ? -6.817 -4.339 -15.497 1.00 92.44 72 PRO A N 1
ATOM 574 C CA . PRO A 1 72 ? -5.379 -4.109 -15.388 1.00 92.44 72 PRO A CA 1
ATOM 575 C C . PRO A 1 72 ? -4.949 -2.838 -16.147 1.00 92.44 72 PRO A C 1
ATOM 577 O O . PRO A 1 72 ? -4.035 -2.875 -16.965 1.00 92.44 72 PRO A O 1
ATOM 580 N N . TRP A 1 73 ? -5.604 -1.702 -15.896 1.00 92.25 73 TRP A N 1
ATOM 581 C CA . TRP A 1 73 ? -5.416 -0.459 -16.661 1.00 92.25 73 TRP A CA 1
ATOM 582 C C . TRP A 1 73 ? -4.000 0.132 -16.552 1.00 92.25 73 TRP A C 1
ATOM 584 O O . TRP A 1 73 ? -3.521 0.744 -17.499 1.00 92.25 73 TRP A O 1
ATOM 594 N N . LEU A 1 74 ? -3.299 -0.091 -15.434 1.00 93.38 74 LEU A N 1
ATOM 595 C CA . LEU A 1 74 ? -1.924 0.384 -15.222 1.00 93.38 74 LEU A CA 1
ATOM 596 C C . LEU A 1 74 ? -0.863 -0.553 -15.837 1.00 93.38 74 LEU A C 1
ATOM 598 O O . LEU A 1 74 ? 0.324 -0.231 -15.851 1.00 93.38 74 LEU A O 1
ATOM 602 N N . ARG A 1 75 ? -1.266 -1.717 -16.367 1.00 94.44 75 ARG A N 1
ATOM 603 C CA . ARG A 1 75 ? -0.344 -2.711 -16.939 1.00 94.44 75 ARG A CA 1
ATOM 604 C C . ARG A 1 75 ? 0.555 -2.133 -18.043 1.00 94.44 75 ARG A C 1
ATOM 606 O O . ARG A 1 75 ? 1.756 -2.374 -17.953 1.00 94.44 75 ARG A O 1
ATOM 613 N N . PRO A 1 76 ? 0.054 -1.370 -19.036 1.00 96.00 76 PRO A N 1
ATOM 614 C CA . PRO A 1 76 ? 0.908 -0.833 -20.098 1.00 96.00 76 PRO A CA 1
ATOM 615 C C . PRO A 1 76 ? 2.003 0.096 -19.562 1.00 96.00 76 PRO A C 1
ATOM 617 O O . PRO A 1 76 ? 3.147 0.007 -19.991 1.00 96.00 76 PRO A O 1
ATOM 620 N N . TYR A 1 77 ? 1.678 0.926 -18.566 1.00 95.06 77 TYR A N 1
ATOM 621 C CA . TYR A 1 77 ? 2.633 1.833 -17.924 1.00 95.06 77 TYR A CA 1
ATOM 622 C C . TYR A 1 77 ? 3.734 1.078 -17.166 1.00 95.06 77 TYR A C 1
ATOM 624 O O . TYR A 1 77 ? 4.916 1.396 -17.288 1.00 95.06 77 TYR A O 1
ATOM 632 N N . ILE A 1 78 ? 3.359 0.039 -16.412 1.00 94.06 78 ILE A N 1
ATOM 633 C CA . ILE A 1 78 ? 4.324 -0.783 -15.670 1.00 94.06 78 ILE A CA 1
ATOM 634 C C . ILE A 1 78 ? 5.260 -1.514 -16.632 1.00 94.06 78 ILE A C 1
ATOM 636 O O . ILE A 1 78 ? 6.466 -1.550 -16.387 1.00 94.06 78 ILE A O 1
ATOM 640 N N . LEU A 1 79 ? 4.722 -2.081 -17.717 1.00 95.88 79 LEU A N 1
ATOM 641 C CA . LEU A 1 79 ? 5.524 -2.748 -18.744 1.00 95.88 79 LEU A CA 1
ATOM 642 C C . LEU A 1 79 ? 6.495 -1.767 -19.401 1.00 95.88 79 LEU A C 1
ATOM 644 O O . LEU A 1 79 ? 7.691 -2.031 -19.418 1.00 95.88 79 LEU A O 1
ATOM 648 N N . PHE A 1 80 ? 6.015 -0.589 -19.802 1.00 96.19 80 PHE A N 1
ATOM 649 C CA . PHE A 1 80 ? 6.848 0.463 -20.384 1.00 96.19 80 PHE A CA 1
ATOM 650 C C . PHE A 1 80 ? 8.041 0.839 -19.490 1.00 96.19 80 PHE A C 1
ATOM 652 O O . PHE A 1 80 ? 9.189 0.822 -19.932 1.00 96.19 80 PHE A O 1
ATOM 659 N N . ASN A 1 81 ? 7.801 1.104 -18.203 1.00 94.88 81 ASN A N 1
ATOM 660 C CA . ASN A 1 81 ? 8.879 1.425 -17.263 1.00 94.88 81 ASN A CA 1
ATOM 661 C C . ASN A 1 81 ? 9.810 0.235 -16.995 1.00 94.88 81 ASN A C 1
ATOM 663 O O . ASN A 1 81 ? 10.986 0.429 -16.697 1.00 94.88 81 ASN A O 1
ATOM 667 N N . THR A 1 82 ? 9.306 -0.996 -17.087 1.00 95.00 82 THR A N 1
ATOM 668 C CA . THR A 1 82 ? 10.114 -2.210 -16.910 1.00 95.00 82 THR A CA 1
ATOM 669 C C . THR A 1 82 ? 11.051 -2.413 -18.098 1.00 95.00 82 THR A C 1
ATOM 671 O O . THR A 1 82 ? 12.233 -2.684 -17.893 1.00 95.00 82 THR A O 1
ATOM 674 N N . ASP A 1 83 ? 10.568 -2.172 -19.317 1.00 96.62 83 ASP A N 1
ATOM 675 C CA . ASP A 1 83 ? 11.370 -2.228 -20.540 1.00 96.62 83 ASP A CA 1
ATOM 676 C C . ASP A 1 83 ? 12.453 -1.145 -20.549 1.00 96.62 83 ASP A C 1
ATOM 678 O O . ASP A 1 83 ? 13.613 -1.416 -20.867 1.00 96.62 83 ASP A O 1
ATOM 682 N N . LEU A 1 84 ? 12.107 0.083 -20.153 1.00 94.50 84 LEU A N 1
ATOM 683 C CA . LEU A 1 84 ? 13.081 1.167 -20.016 1.00 94.50 84 LEU A CA 1
ATOM 684 C C . LEU A 1 84 ? 14.112 0.880 -18.922 1.00 94.50 84 LEU A C 1
ATOM 686 O O . LEU A 1 84 ? 15.299 1.148 -19.106 1.00 94.50 84 LEU A O 1
ATOM 690 N N . ARG A 1 85 ? 13.688 0.272 -17.811 1.00 93.50 85 ARG A N 1
ATOM 691 C CA . ARG A 1 85 ? 14.593 -0.163 -16.745 1.00 93.50 85 ARG A CA 1
ATOM 692 C C . ARG A 1 85 ? 15.553 -1.256 -17.210 1.00 93.50 85 ARG A C 1
ATOM 694 O O . ARG A 1 85 ? 16.708 -1.224 -16.803 1.00 93.50 85 ARG A O 1
ATOM 701 N N . ALA A 1 86 ? 15.104 -2.192 -18.045 1.00 94.12 86 ALA A N 1
ATOM 702 C CA . ALA A 1 86 ? 15.956 -3.238 -18.611 1.00 94.12 86 ALA A CA 1
ATOM 703 C C . ALA A 1 86 ? 16.988 -2.680 -19.608 1.00 94.12 86 ALA A C 1
ATOM 705 O O . ALA A 1 86 ? 18.102 -3.187 -19.691 1.00 94.12 86 ALA A O 1
ATOM 706 N N . LYS A 1 87 ? 16.636 -1.615 -20.339 1.00 95.06 87 LYS A N 1
ATOM 707 C CA . LYS A 1 87 ? 17.517 -0.937 -21.309 1.00 95.06 87 LYS A CA 1
ATOM 708 C C . LYS A 1 87 ? 18.457 0.099 -20.678 1.00 95.06 87 LYS A C 1
ATOM 710 O O . LYS A 1 87 ? 19.355 0.603 -21.354 1.00 95.06 87 LYS A O 1
ATOM 715 N N . ALA A 1 88 ? 18.243 0.454 -19.413 1.00 93.88 88 ALA A N 1
ATOM 716 C CA . ALA A 1 88 ? 19.017 1.473 -18.721 1.00 93.88 88 ALA A CA 1
ATOM 717 C C . ALA A 1 88 ? 20.478 1.037 -18.534 1.00 93.88 88 ALA A C 1
ATOM 719 O O . ALA A 1 88 ? 20.764 -0.026 -17.989 1.00 93.88 88 ALA A O 1
ATOM 720 N N . LYS A 1 89 ? 21.415 1.898 -18.943 1.00 93.12 89 LYS A N 1
ATOM 721 C CA . LYS A 1 89 ? 22.863 1.659 -18.786 1.00 93.12 89 LYS A CA 1
ATOM 722 C C . LYS A 1 89 ? 23.421 2.250 -17.491 1.00 93.12 89 LYS A C 1
ATOM 724 O O . LYS A 1 89 ? 24.464 1.828 -17.007 1.00 93.12 89 LYS A O 1
ATOM 729 N N . ASN A 1 90 ? 22.732 3.249 -16.941 1.00 94.94 90 ASN A N 1
ATOM 730 C CA . ASN A 1 90 ? 23.168 3.999 -15.770 1.00 94.94 90 ASN A CA 1
ATOM 731 C C . ASN A 1 90 ? 22.301 3.656 -14.547 1.00 94.94 90 ASN A C 1
ATOM 733 O O . ASN A 1 90 ? 21.073 3.604 -14.637 1.00 94.94 90 ASN A O 1
ATOM 737 N N . LYS A 1 91 ? 22.937 3.517 -13.378 1.00 93.69 91 LYS A N 1
ATOM 738 C CA . LYS A 1 91 ? 22.281 3.305 -12.079 1.00 93.69 91 LYS A CA 1
ATOM 739 C C . LYS A 1 91 ? 21.213 4.360 -11.773 1.00 93.69 91 LYS A C 1
ATOM 741 O O . LYS A 1 91 ? 20.183 4.026 -11.183 1.00 93.69 91 LYS A O 1
ATOM 746 N N . PHE A 1 92 ? 21.425 5.607 -12.199 1.00 94.19 92 PHE A N 1
ATOM 747 C CA . PHE A 1 92 ? 20.426 6.671 -12.067 1.00 94.19 92 PHE A CA 1
ATOM 748 C C . PHE A 1 92 ? 19.121 6.331 -12.803 1.00 94.19 92 PHE A C 1
ATOM 750 O O . PHE A 1 92 ? 18.053 6.328 -12.197 1.00 94.19 92 PHE A O 1
ATOM 757 N N . GLN A 1 93 ? 19.211 5.971 -14.086 1.00 91.69 93 GLN A N 1
ATOM 758 C CA . GLN A 1 93 ? 18.048 5.662 -14.926 1.00 91.69 93 GLN A CA 1
ATOM 759 C C . GLN A 1 93 ? 17.281 4.450 -14.388 1.00 91.69 93 GLN A C 1
ATOM 761 O O . GLN A 1 93 ? 16.060 4.487 -14.257 1.00 91.69 93 GLN A O 1
ATOM 766 N N . THR A 1 94 ? 17.996 3.401 -13.975 1.00 93.50 94 THR A N 1
ATOM 767 C CA . THR A 1 94 ? 17.390 2.214 -13.356 1.00 93.50 94 THR A CA 1
ATOM 768 C C . THR A 1 94 ? 16.585 2.564 -12.104 1.00 93.50 94 THR A C 1
ATOM 770 O O . THR A 1 94 ? 15.506 2.009 -11.880 1.00 93.50 94 THR A O 1
ATOM 773 N N . THR A 1 95 ? 17.108 3.480 -11.285 1.00 94.81 95 THR A N 1
ATOM 774 C CA . THR A 1 95 ? 16.442 3.944 -10.061 1.00 94.81 95 THR A CA 1
ATOM 775 C C . THR A 1 95 ? 15.223 4.800 -10.400 1.00 94.81 95 THR A C 1
ATOM 777 O O . THR A 1 95 ? 14.149 4.562 -9.858 1.00 94.81 95 THR A O 1
ATOM 780 N N . LEU A 1 96 ? 15.339 5.694 -11.383 1.00 94.75 96 LEU A N 1
ATOM 781 C CA . LEU A 1 96 ? 14.240 6.540 -11.847 1.00 94.75 96 LEU A CA 1
ATOM 782 C C . LEU A 1 96 ? 13.032 5.721 -12.323 1.00 94.75 96 LEU A C 1
ATOM 784 O O . LEU A 1 96 ? 11.914 5.977 -11.885 1.00 94.75 96 LEU A O 1
ATOM 788 N N . TYR A 1 97 ? 13.231 4.704 -13.169 1.00 93.50 97 TYR A N 1
ATOM 789 C CA . TYR A 1 97 ? 12.117 3.881 -13.668 1.00 93.50 97 TYR A CA 1
ATOM 790 C C . TYR A 1 97 ? 11.485 3.004 -12.582 1.00 93.50 97 TYR A C 1
ATOM 792 O O . TYR A 1 97 ? 10.280 2.744 -12.599 1.00 93.50 97 TYR A O 1
ATOM 800 N N . LYS A 1 98 ? 12.282 2.567 -11.601 1.00 92.81 98 LYS A N 1
ATOM 801 C CA . LYS A 1 98 ? 11.763 1.888 -10.409 1.00 92.81 98 LYS A CA 1
ATOM 802 C C . LYS A 1 98 ? 10.879 2.835 -9.593 1.00 92.81 98 LYS A C 1
ATOM 804 O O . LYS A 1 98 ? 9.763 2.466 -9.224 1.00 92.81 98 LYS A O 1
ATOM 809 N N . ASP A 1 99 ? 11.359 4.046 -9.343 1.00 94.69 99 ASP A N 1
ATOM 810 C CA . ASP A 1 99 ? 10.655 5.028 -8.525 1.00 94.69 99 ASP A CA 1
ATOM 811 C C . ASP A 1 99 ? 9.414 5.570 -9.231 1.00 94.69 99 ASP A C 1
ATOM 813 O O . ASP A 1 99 ? 8.400 5.793 -8.581 1.00 94.69 99 ASP A O 1
ATOM 817 N N . ALA A 1 100 ? 9.418 5.665 -10.561 1.00 94.19 100 ALA A N 1
ATOM 818 C CA . ALA A 1 100 ? 8.239 6.018 -11.346 1.00 94.19 100 ALA A CA 1
ATOM 819 C C . ALA A 1 100 ? 7.057 5.063 -11.094 1.00 94.19 10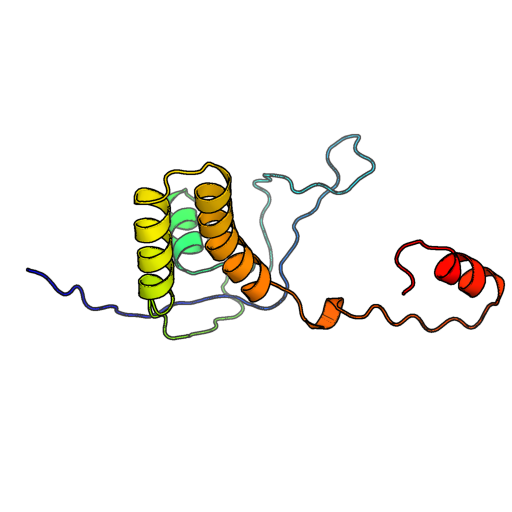0 ALA A C 1
ATOM 821 O O . ALA A 1 100 ? 5.910 5.505 -10.995 1.00 94.19 100 ALA A O 1
ATOM 822 N N . ASN A 1 101 ? 7.320 3.762 -10.933 1.00 93.81 101 ASN A N 1
ATOM 823 C CA . ASN A 1 101 ? 6.287 2.788 -10.576 1.00 93.81 101 ASN A CA 1
ATOM 824 C C . ASN A 1 101 ? 5.872 2.907 -9.097 1.00 93.81 101 ASN A C 1
ATOM 826 O O . ASN A 1 101 ? 4.677 2.903 -8.787 1.00 93.81 101 ASN A O 1
ATOM 830 N N . ASN A 1 102 ? 6.834 3.068 -8.182 1.00 92.81 102 ASN A N 1
ATOM 831 C CA . ASN A 1 102 ? 6.561 3.199 -6.744 1.00 92.81 102 ASN A CA 1
ATOM 832 C C . ASN A 1 102 ? 5.770 4.473 -6.408 1.00 92.81 102 ASN A C 1
ATOM 834 O O . ASN A 1 102 ? 4.855 4.440 -5.584 1.00 92.81 102 ASN A O 1
ATOM 838 N N . ASN A 1 103 ? 6.095 5.585 -7.064 1.00 93.88 103 ASN A N 1
ATOM 839 C CA . ASN A 1 103 ? 5.467 6.882 -6.849 1.00 93.88 103 ASN A CA 1
ATOM 840 C C . ASN A 1 103 ? 3.998 6.861 -7.261 1.00 93.88 103 ASN A C 1
ATOM 842 O O . ASN A 1 103 ? 3.156 7.347 -6.510 1.00 93.88 103 ASN A O 1
ATOM 846 N N . VAL A 1 104 ? 3.669 6.256 -8.409 1.00 93.12 104 VAL A N 1
ATOM 847 C CA . VAL A 1 104 ? 2.271 6.099 -8.842 1.00 93.12 104 VAL A CA 1
ATOM 848 C C . VAL A 1 104 ? 1.488 5.287 -7.813 1.00 93.12 104 VAL A C 1
ATOM 850 O O . VAL A 1 104 ? 0.421 5.716 -7.376 1.00 93.12 104 VAL A O 1
ATOM 853 N N . PHE A 1 105 ? 2.042 4.165 -7.350 1.00 88.56 105 PHE A N 1
ATOM 854 C CA . PHE A 1 105 ? 1.405 3.346 -6.321 1.00 88.56 105 PHE A CA 1
ATOM 855 C C . PHE A 1 105 ? 1.164 4.132 -5.023 1.00 88.56 105 PHE A C 1
ATOM 857 O O . PHE A 1 105 ? 0.028 4.212 -4.550 1.00 88.56 105 PHE A O 1
ATOM 864 N N . GLY A 1 106 ? 2.194 4.793 -4.490 1.00 89.69 106 GLY A N 1
ATOM 865 C CA . GLY A 1 106 ? 2.073 5.622 -3.290 1.00 89.69 106 GLY A CA 1
ATOM 866 C C . GLY A 1 106 ? 1.050 6.748 -3.453 1.00 89.69 106 GLY A C 1
ATOM 867 O O . GLY A 1 106 ? 0.234 6.978 -2.560 1.00 89.69 106 GLY A O 1
ATOM 868 N N . LYS A 1 107 ? 1.025 7.396 -4.624 1.00 90.12 107 LYS A N 1
ATOM 869 C CA . LYS A 1 107 ? 0.092 8.485 -4.924 1.00 90.12 107 LYS A CA 1
ATOM 870 C C . LYS A 1 107 ? -1.359 8.017 -4.962 1.00 90.12 107 LYS A C 1
ATOM 872 O O . LYS A 1 107 ? -2.230 8.713 -4.451 1.00 90.12 107 LYS A O 1
ATOM 877 N N . THR A 1 108 ? -1.621 6.837 -5.523 1.00 88.69 108 THR A N 1
ATOM 878 C CA . THR A 1 108 ? -2.982 6.274 -5.594 1.00 88.69 108 THR A CA 1
ATOM 879 C C . THR A 1 108 ? -3.547 5.867 -4.232 1.00 88.69 108 THR A C 1
ATOM 881 O O . THR A 1 108 ? -4.761 5.880 -4.050 1.00 88.69 108 THR A O 1
ATOM 884 N N . MET A 1 109 ? -2.688 5.549 -3.260 1.00 85.62 109 MET A N 1
ATOM 885 C CA . MET A 1 109 ? -3.098 5.211 -1.891 1.00 85.62 109 MET A CA 1
ATOM 886 C C . MET A 1 109 ? -3.111 6.413 -0.938 1.00 85.62 109 MET A C 1
ATOM 888 O O . MET A 1 109 ? -3.390 6.264 0.254 1.00 85.62 109 MET A O 1
ATOM 892 N N . GLU A 1 110 ? -2.795 7.608 -1.433 1.00 85.81 110 GLU A N 1
ATOM 893 C CA . GLU A 1 110 ? -2.726 8.807 -0.611 1.00 85.81 110 GLU A CA 1
ATOM 894 C C . GLU A 1 110 ? -4.120 9.230 -0.118 1.00 85.81 110 GLU A C 1
ATOM 896 O O . GLU A 1 110 ? -5.054 9.442 -0.894 1.00 85.81 110 GLU A O 1
ATOM 901 N N . CYS A 1 111 ? -4.257 9.436 1.194 1.00 83.25 111 CYS A N 1
ATOM 902 C CA . CYS A 1 111 ? -5.461 10.037 1.760 1.00 83.25 111 CYS A CA 1
ATOM 903 C C . CYS A 1 111 ? -5.444 11.555 1.539 1.00 83.25 111 CYS A C 1
ATOM 905 O O . CYS A 1 111 ? -4.789 12.288 2.280 1.00 83.25 111 CYS A O 1
ATOM 907 N N . ILE A 1 112 ? -6.214 12.035 0.560 1.00 85.00 112 ILE A N 1
ATOM 908 C CA . ILE A 1 112 ? -6.281 13.461 0.189 1.00 85.00 112 ILE A CA 1
ATOM 909 C C . ILE A 1 112 ? -6.673 14.350 1.382 1.00 85.00 112 ILE A C 1
ATOM 911 O O . ILE A 1 112 ? -6.158 15.457 1.518 1.00 85.00 112 ILE A O 1
ATOM 915 N N . ARG A 1 113 ? -7.527 13.853 2.288 1.00 81.81 113 ARG A N 1
ATOM 916 C CA . ARG A 1 113 ? -7.959 14.589 3.491 1.00 81.81 113 ARG A CA 1
ATOM 917 C C . ARG A 1 113 ? -6.809 14.914 4.443 1.00 81.81 113 ARG A C 1
ATOM 919 O O . ARG A 1 113 ? -6.884 15.907 5.149 1.00 81.81 113 ARG A O 1
ATOM 926 N N . ASN A 1 114 ? -5.745 14.114 4.431 1.00 84.31 114 ASN A N 1
ATOM 927 C CA . ASN A 1 114 ? -4.594 14.307 5.310 1.00 84.31 114 ASN A CA 1
ATOM 928 C C . ASN A 1 114 ? -3.543 15.256 4.714 1.00 84.31 114 ASN A C 1
ATOM 930 O O . ASN A 1 114 ? -2.512 15.476 5.341 1.00 84.31 114 ASN A O 1
ATOM 934 N N . ARG A 1 115 ? -3.767 15.812 3.512 1.00 84.94 115 ARG A N 1
ATOM 935 C CA . ARG A 1 115 ? -2.824 16.757 2.890 1.00 84.94 115 ARG A CA 1
ATOM 936 C C . ARG A 1 115 ? -2.740 18.093 3.622 1.00 84.94 115 ARG A C 1
ATOM 938 O O . ARG A 1 115 ? -1.718 18.760 3.523 1.00 84.94 115 ARG A O 1
ATOM 945 N N . LYS A 1 116 ? -3.811 18.497 4.309 1.00 83.25 116 LYS A N 1
ATOM 946 C CA . LYS A 1 116 ? -3.875 19.734 5.092 1.00 83.25 116 LYS A CA 1
ATOM 947 C C . LYS A 1 116 ? -4.304 19.389 6.514 1.00 83.25 116 LYS A C 1
ATOM 949 O O . LYS A 1 116 ? -5.372 18.814 6.701 1.00 83.25 116 LYS A O 1
ATOM 954 N N . ASP A 1 117 ? -3.476 19.733 7.495 1.00 83.50 117 ASP A N 1
ATOM 955 C CA . ASP A 1 117 ? -3.812 19.632 8.918 1.00 83.50 117 ASP A CA 1
ATOM 956 C C . ASP A 1 117 ? -4.227 21.021 9.408 1.00 83.50 117 ASP A C 1
ATOM 958 O O . ASP A 1 117 ? -3.382 21.886 9.631 1.00 83.50 117 ASP A O 1
ATOM 962 N N . ILE A 1 118 ? -5.536 21.258 9.502 1.00 84.00 118 ILE A N 1
ATOM 963 C CA . ILE A 1 118 ? -6.087 22.527 9.985 1.00 84.00 118 ILE A CA 1
ATOM 964 C C . ILE A 1 118 ? -6.428 22.351 11.462 1.00 84.00 118 ILE A C 1
ATOM 966 O O . ILE A 1 118 ? -7.272 21.528 11.818 1.00 84.00 118 ILE A O 1
ATOM 970 N N . ARG A 1 119 ? -5.782 23.141 12.323 1.00 86.31 119 ARG A N 1
ATOM 971 C CA . ARG A 1 119 ? -6.012 23.134 13.770 1.00 86.31 119 ARG A CA 1
ATOM 972 C C . ARG A 1 119 ? -6.519 24.496 14.208 1.00 86.31 119 ARG A C 1
ATOM 974 O O . ARG A 1 119 ? -5.813 25.488 14.066 1.00 86.31 119 ARG A O 1
ATOM 981 N N . LEU A 1 120 ? -7.728 24.527 14.757 1.00 88.94 120 LEU A N 1
ATOM 982 C CA . LEU A 1 120 ? -8.259 25.717 15.412 1.00 88.94 120 LEU A CA 1
ATOM 983 C C . LEU A 1 120 ? -7.711 25.773 16.834 1.00 88.94 120 LEU A C 1
ATOM 985 O O . LEU A 1 120 ? -7.785 24.790 17.573 1.00 88.94 120 LEU A O 1
ATOM 989 N N . VAL A 1 121 ? -7.134 26.912 17.200 1.00 90.94 121 VAL A N 1
ATOM 990 C CA . VAL A 1 121 ? -6.500 27.110 18.499 1.00 90.94 121 VAL A CA 1
ATOM 991 C C . VAL A 1 121 ? -7.021 28.398 19.108 1.00 90.94 121 VAL A C 1
ATOM 993 O O . VAL A 1 121 ? -6.976 29.444 18.475 1.00 90.94 121 VAL A O 1
ATOM 996 N N . THR A 1 122 ? -7.486 28.318 20.351 1.00 91.38 122 THR A N 1
ATOM 997 C CA . THR A 1 122 ? -7.993 29.478 21.103 1.00 91.38 122 THR A CA 1
ATOM 998 C C . THR A 1 122 ? -6.946 30.047 22.067 1.00 91.38 122 THR A C 1
ATOM 1000 O O . THR A 1 122 ? -7.057 31.187 22.492 1.00 91.38 122 THR A O 1
ATOM 1003 N N . LYS A 1 123 ? -5.919 29.263 22.432 1.00 94.44 123 LYS A N 1
ATOM 1004 C CA . LYS A 1 123 ? -4.877 29.656 23.397 1.00 94.44 123 LYS A CA 1
ATOM 1005 C C . LYS A 1 123 ? -3.549 29.942 22.702 1.00 94.44 123 LYS A C 1
ATOM 1007 O O . LYS A 1 123 ? -3.019 29.077 22.006 1.00 94.44 123 LYS A O 1
ATOM 1012 N N . GLU A 1 124 ? -2.953 31.088 23.002 1.00 90.88 124 GLU A N 1
ATOM 1013 C CA . GLU A 1 124 ? -1.677 31.527 22.422 1.00 90.88 124 GLU A CA 1
ATOM 1014 C C . GLU A 1 124 ? -0.529 30.526 22.654 1.00 90.88 124 GLU A C 1
ATOM 1016 O O . GLU A 1 124 ? 0.205 30.171 21.733 1.00 90.88 124 GLU A O 1
ATOM 1021 N N . SER A 1 125 ? -0.441 29.940 23.851 1.00 90.00 125 SER A N 1
ATOM 1022 C CA . SER A 1 125 ? 0.592 28.946 24.181 1.00 90.00 125 SER A CA 1
ATOM 1023 C C . SER A 1 125 ? 0.522 27.667 23.336 1.00 90.00 125 SER A C 1
ATOM 1025 O O . SER A 1 125 ? 1.539 27.010 23.104 1.00 90.00 125 SER A O 1
ATOM 1027 N N . GLN A 1 126 ? -0.668 27.286 22.864 1.00 87.56 126 GLN A N 1
ATOM 1028 C CA . GLN A 1 126 ? -0.843 26.151 21.956 1.00 87.56 126 GLN A CA 1
ATOM 1029 C C . GLN A 1 126 ? -0.522 26.537 20.510 1.00 87.56 126 GLN A C 1
ATOM 1031 O O . GLN A 1 126 ? 0.005 25.705 19.771 1.00 87.56 126 GLN A O 1
ATOM 1036 N N . PHE A 1 127 ? -0.793 27.787 20.128 1.00 89.44 127 PHE A N 1
ATOM 1037 C CA . PHE A 1 127 ? -0.470 28.316 18.809 1.00 89.44 127 PHE A CA 1
ATOM 1038 C C . PHE A 1 127 ? 1.045 28.352 18.600 1.00 89.44 127 PHE A C 1
ATOM 1040 O O . PHE A 1 127 ? 1.532 27.745 17.649 1.00 89.44 127 PHE A O 1
ATOM 1047 N N . LEU A 1 128 ? 1.798 28.919 19.549 1.00 89.69 128 LEU A N 1
ATOM 1048 C CA . LEU A 1 128 ? 3.266 28.966 19.499 1.00 89.69 128 LEU A CA 1
ATOM 1049 C C . LEU A 1 128 ? 3.884 27.565 19.361 1.00 89.69 128 LEU A C 1
ATOM 1051 O O . LEU A 1 128 ? 4.788 27.346 18.559 1.00 89.69 128 LEU A O 1
ATOM 1055 N N . LYS A 1 129 ? 3.344 26.566 20.074 1.00 88.62 129 LYS A N 1
ATOM 1056 C CA . LYS A 1 129 ? 3.791 25.164 19.957 1.00 88.62 129 LYS A CA 1
ATOM 1057 C C . LYS A 1 129 ? 3.547 24.556 18.578 1.00 88.62 129 LYS A C 1
ATOM 1059 O O . LYS A 1 129 ? 4.263 23.632 18.199 1.00 88.62 129 LYS A O 1
ATOM 1064 N N . LEU A 1 130 ? 2.501 24.980 17.874 1.00 86.44 130 LEU A N 1
ATOM 1065 C CA . LEU A 1 130 ? 2.174 24.473 16.543 1.00 86.44 130 LEU A CA 1
ATOM 1066 C C . LEU A 1 130 ? 2.938 25.225 15.452 1.00 86.44 130 LEU A C 1
ATOM 1068 O O . LEU A 1 130 ? 3.432 24.565 14.543 1.00 86.44 130 LEU A O 1
ATOM 1072 N N . ALA A 1 131 ? 3.100 26.542 15.595 1.00 86.31 131 ALA A N 1
ATOM 1073 C CA . ALA A 1 131 ? 3.893 27.383 14.702 1.00 86.31 131 ALA A CA 1
ATOM 1074 C C . ALA A 1 131 ? 5.380 26.992 14.711 1.00 86.31 131 ALA A C 1
ATOM 1076 O O . ALA A 1 131 ? 6.010 26.927 13.664 1.00 86.31 131 ALA A O 1
ATOM 1077 N N . ASN A 1 132 ? 5.922 26.623 15.876 1.00 87.38 132 ASN A N 1
ATOM 1078 C CA . ASN A 1 132 ? 7.325 26.217 16.010 1.00 87.38 132 ASN A CA 1
ATOM 1079 C C . ASN A 1 132 ? 7.630 24.807 15.473 1.00 87.38 132 ASN A C 1
ATOM 1081 O O . ASN A 1 132 ? 8.778 24.365 15.513 1.00 87.38 132 ASN A O 1
ATOM 1085 N N . LYS A 1 133 ? 6.633 24.049 14.996 1.00 84.75 133 LYS A N 1
ATOM 1086 C CA . LYS A 1 133 ? 6.910 22.753 14.364 1.00 84.75 133 LYS A CA 1
ATOM 1087 C C . LYS A 1 133 ? 7.498 22.982 12.979 1.00 84.75 133 LYS A C 1
ATOM 1089 O O . LYS A 1 133 ? 6.883 23.652 12.166 1.00 84.75 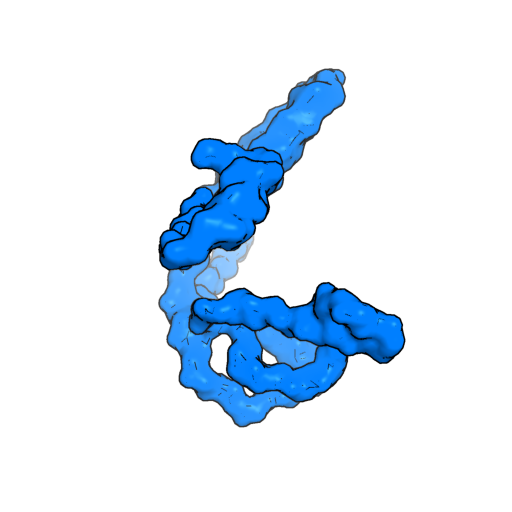133 LYS A O 1
ATOM 1094 N N . CYS A 1 134 ? 8.575 22.274 12.640 1.00 78.88 134 CYS A N 1
ATOM 1095 C CA . CYS A 1 134 ? 9.170 22.302 11.293 1.00 78.88 134 CYS A CA 1
ATOM 1096 C C . CYS A 1 134 ? 8.212 21.866 10.162 1.00 78.88 134 CYS A C 1
ATOM 1098 O O . CYS A 1 134 ? 8.503 22.067 8.990 1.00 78.88 134 CYS A O 1
ATOM 1100 N N . ASN A 1 135 ? 7.080 21.243 10.509 1.00 76.94 135 ASN A N 1
ATOM 1101 C CA . ASN A 1 135 ? 6.036 20.837 9.564 1.00 76.94 135 ASN A CA 1
ATOM 1102 C C . ASN A 1 135 ? 5.003 21.944 9.291 1.00 76.94 135 ASN A C 1
ATOM 1104 O O . ASN A 1 135 ? 4.106 21.732 8.475 1.00 76.94 135 ASN A O 1
ATOM 1108 N N . PHE A 1 136 ? 5.080 23.070 10.002 1.00 71.44 136 PHE A N 1
ATOM 1109 C CA . PHE A 1 136 ? 4.276 24.253 9.736 1.00 71.44 136 PHE A CA 1
ATOM 1110 C C . PHE A 1 136 ? 4.870 24.945 8.502 1.00 71.44 136 PHE A C 1
ATOM 1112 O O . PHE A 1 136 ? 6.021 25.377 8.528 1.00 71.44 136 PHE A O 1
ATOM 1119 N N . LYS A 1 137 ? 4.120 24.930 7.398 1.00 60.78 137 LYS A N 1
ATOM 1120 C CA . LYS A 1 137 ? 4.458 25.600 6.138 1.00 60.78 137 LYS A CA 1
ATOM 1121 C C . LYS A 1 137 ? 3.551 26.796 5.937 1.00 60.78 137 LYS A C 1
ATOM 1123 O O . LYS A 1 137 ? 2.357 26.654 6.284 1.00 60.78 137 LYS A O 1
#

Secondary structure (DSSP, 8-state):
---------EEE--S-----EEPPTT-SS-EE----S--SS---BHHHHHHHHHTT---------EEE----TTHHHHHHHHHHHHH--SHHHHHHHHHHHHHHHHHHT--GGGG-------SHHHHHHHHTSTT--